Protein AF-A0A1Q6F127-F1 (afdb_monomer_lite)

Foldseek 3Di:
DDPPPPCPLVCQLPVDPVNVVCVVVVVVVVVVVVVVVVVVVCVVVPPDPPDDDPPVPPPDPD

Structure (mmCIF, N/CA/C/O backbone):
data_AF-A0A1Q6F127-F1
#
_entry.id   AF-A0A1Q6F127-F1
#
loop_
_atom_site.group_PDB
_atom_site.id
_atom_site.type_symbol
_atom_site.label_atom_id
_atom_site.label_alt_id
_atom_site.label_comp_id
_atom_site.label_asym_id
_atom_site.label_entity_id
_atom_site.label_seq_id
_atom_site.pdbx_PDB_ins_code
_atom_site.Cartn_x
_atom_site.Cartn_y
_atom_site.Cartn_z
_atom_site.occupancy
_atom_site.B_iso_or_equiv
_atom_site.auth_seq_id
_atom_site.auth_comp_id
_atom_site.auth_asym_id
_atom_site.auth_atom_id
_atom_site.pdbx_PDB_model_num
ATOM 1 N N . MET A 1 1 ? -10.360 20.848 27.961 1.00 41.88 1 MET A N 1
ATOM 2 C CA . MET A 1 1 ? -9.202 20.091 27.449 1.00 41.88 1 MET A CA 1
ATOM 3 C C . MET A 1 1 ? -9.753 18.993 26.556 1.00 41.88 1 MET A C 1
ATOM 5 O O . MET A 1 1 ? -10.370 18.071 27.069 1.00 41.88 1 MET A O 1
ATOM 9 N N . GLU A 1 2 ? -9.669 19.158 25.237 1.00 52.41 2 GLU A N 1
ATOM 10 C CA . GLU A 1 2 ? -10.159 18.162 24.277 1.00 52.41 2 GLU A CA 1
ATOM 11 C C . GLU A 1 2 ? -9.168 17.002 24.204 1.00 52.41 2 GLU A C 1
ATOM 13 O O . GLU A 1 2 ? -8.123 17.079 23.558 1.00 52.41 2 GLU A O 1
ATOM 18 N N . GLU A 1 3 ? -9.493 15.925 24.912 1.00 60.09 3 GLU A N 1
ATOM 19 C CA . GLU A 1 3 ? -8.805 14.649 24.794 1.00 60.09 3 GLU A CA 1
ATOM 20 C C . GLU A 1 3 ? -9.121 14.063 23.414 1.00 60.09 3 GLU A C 1
ATOM 22 O O . GLU A 1 3 ? -10.112 13.358 23.215 1.00 60.09 3 GLU A O 1
ATOM 27 N N . LYS A 1 4 ? -8.293 14.392 22.418 1.00 59.44 4 LYS A N 1
ATOM 28 C CA . LYS A 1 4 ? -8.326 13.731 21.113 1.00 59.44 4 LYS A CA 1
ATOM 29 C C . LYS A 1 4 ? -7.856 12.294 21.291 1.00 59.44 4 LYS A C 1
ATOM 31 O O . LYS A 1 4 ? -6.675 12.016 21.154 1.00 59.44 4 LYS A O 1
ATOM 36 N N . ARG A 1 5 ? -8.792 11.402 21.617 1.00 60.38 5 ARG A N 1
ATOM 37 C CA . ARG A 1 5 ? -8.629 9.945 21.742 1.00 60.38 5 ARG A CA 1
ATOM 38 C C . ARG A 1 5 ? -8.019 9.383 20.434 1.00 60.38 5 ARG A C 1
ATOM 40 O O . ARG A 1 5 ? -8.764 9.233 19.463 1.00 60.38 5 ARG A O 1
ATOM 47 N N . PRO A 1 6 ? -6.717 9.031 20.347 1.00 62.00 6 PRO A N 1
ATOM 48 C CA . PRO A 1 6 ? -6.117 8.549 19.094 1.00 62.00 6 PRO A CA 1
ATOM 49 C C . PRO A 1 6 ? -6.546 7.120 18.692 1.00 62.00 6 PRO A C 1
ATOM 51 O O . PRO A 1 6 ? -6.056 6.580 17.706 1.00 62.00 6 PRO A O 1
ATOM 54 N N . TYR A 1 7 ? -7.466 6.483 19.421 1.00 59.94 7 TYR A N 1
ATOM 55 C CA . TYR A 1 7 ? -7.754 5.045 19.301 1.00 59.94 7 TYR A CA 1
ATOM 56 C C . TYR A 1 7 ? -8.910 4.698 18.348 1.00 59.94 7 TYR A C 1
ATOM 58 O O . TYR A 1 7 ? -9.181 3.522 18.119 1.00 59.94 7 TYR A O 1
ATOM 66 N N . CYS A 1 8 ? -9.608 5.692 17.787 1.00 66.62 8 CYS A N 1
ATOM 67 C CA . CYS A 1 8 ? -10.786 5.438 16.948 1.00 66.62 8 CYS A CA 1
ATOM 68 C C . CYS A 1 8 ? -10.416 4.733 15.630 1.00 66.62 8 CYS A C 1
ATOM 70 O O . CYS A 1 8 ? -11.113 3.826 15.181 1.00 66.62 8 CYS A O 1
ATOM 72 N N . VAL A 1 9 ? -9.2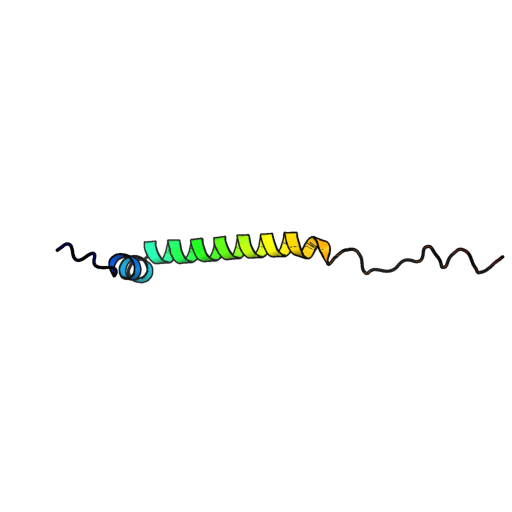69 5.091 15.044 1.00 71.00 9 VAL A N 1
ATOM 73 C CA . VAL A 1 9 ? -8.820 4.549 13.753 1.00 71.00 9 VAL A CA 1
ATOM 74 C C . VAL A 1 9 ? -8.396 3.084 13.835 1.00 71.00 9 VAL A C 1
ATOM 76 O O . VAL A 1 9 ? -8.759 2.307 12.959 1.00 71.00 9 VAL A O 1
ATOM 79 N N . PHE A 1 10 ? -7.694 2.673 14.895 1.00 74.06 10 PHE A N 1
ATOM 80 C CA . PHE A 1 10 ? -7.240 1.286 15.051 1.00 74.06 10 PHE A CA 1
ATOM 81 C C . PHE A 1 10 ? -8.420 0.337 15.297 1.00 74.06 10 PHE A C 1
ATOM 83 O O . PHE A 1 10 ? -8.545 -0.690 14.631 1.00 74.06 10 PHE A O 1
ATOM 90 N N . SER A 1 11 ? -9.345 0.726 16.179 1.00 75.69 11 SER A N 1
ATOM 91 C CA . SER A 1 11 ? -10.578 -0.030 16.422 1.00 75.69 11 SER A CA 1
ATOM 92 C C . SER A 1 11 ? -11.472 -0.096 15.183 1.00 75.69 11 SER A C 1
ATOM 94 O O . SER A 1 11 ? -12.124 -1.108 14.953 1.00 75.69 11 SER A O 1
ATOM 96 N N . PHE A 1 12 ? -11.488 0.943 14.347 1.00 78.12 12 PHE A N 1
ATOM 97 C CA . PHE A 1 12 ? -12.225 0.929 13.086 1.00 78.12 12 PHE A CA 1
ATOM 98 C C . PHE A 1 12 ? -11.593 -0.009 12.044 1.00 78.12 12 PHE A C 1
ATOM 100 O O . PHE A 1 12 ? -12.299 -0.826 11.452 1.00 78.12 12 PHE A O 1
ATOM 107 N N . LEU A 1 13 ? -10.271 0.072 11.853 1.00 78.12 13 LEU A N 1
ATOM 108 C CA . LEU A 1 13 ? -9.515 -0.723 10.877 1.00 78.12 13 LEU A CA 1
ATOM 109 C C . LEU A 1 13 ? -9.540 -2.227 11.175 1.00 78.12 13 LEU A C 1
ATOM 111 O O . LEU A 1 13 ? -9.678 -3.018 10.246 1.00 78.12 13 LEU A O 1
ATOM 115 N N . PHE A 1 14 ? -9.450 -2.618 12.449 1.00 78.75 14 PHE A N 1
ATOM 116 C CA . PHE A 1 14 ? -9.384 -4.031 12.849 1.00 78.75 14 PHE A CA 1
ATOM 117 C C . PHE A 1 14 ? -10.678 -4.574 13.467 1.00 78.75 14 PHE A C 1
ATOM 119 O O . PHE A 1 14 ? -10.882 -5.784 13.486 1.00 78.75 14 PHE A O 1
ATOM 126 N N . GLY A 1 15 ? -11.565 -3.710 13.962 1.00 77.62 15 GLY A N 1
ATOM 127 C CA . GLY A 1 15 ? -12.822 -4.119 14.596 1.00 77.62 15 GLY A CA 1
ATOM 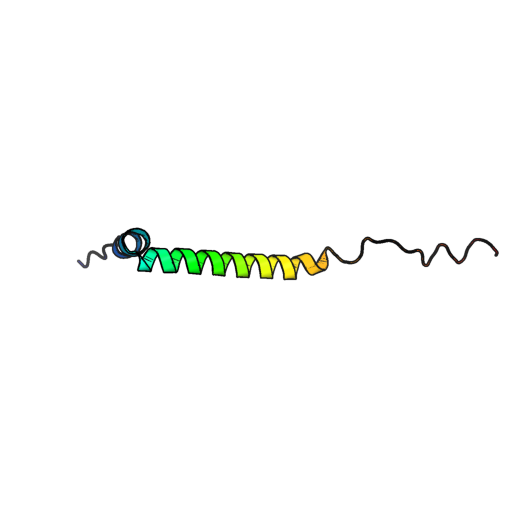128 C C . GLY A 1 15 ? -14.019 -4.195 13.647 1.00 77.62 15 GLY A C 1
ATOM 129 O O . GLY A 1 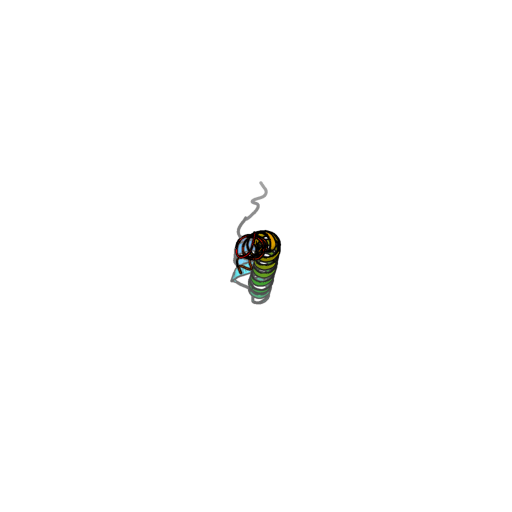15 ? -15.053 -4.739 14.026 1.00 77.62 15 GLY A O 1
ATOM 130 N N . THR A 1 16 ? -13.914 -3.675 12.417 1.00 84.50 16 THR A N 1
ATOM 131 C CA . THR A 1 16 ? -15.027 -3.660 11.453 1.00 84.50 16 THR A CA 1
ATOM 132 C C . THR A 1 16 ? -14.671 -4.375 10.148 1.00 84.50 16 THR A C 1
ATOM 134 O O . THR A 1 16 ? -13.556 -4.255 9.641 1.00 84.50 16 THR A O 1
ATOM 137 N N . ARG A 1 17 ? -15.643 -5.093 9.556 1.00 85.12 17 ARG A N 1
ATOM 138 C CA . ARG A 1 17 ? -15.470 -5.758 8.243 1.00 85.12 17 ARG A CA 1
ATOM 139 C C . ARG A 1 17 ? -15.077 -4.764 7.146 1.00 85.12 17 ARG A C 1
ATOM 141 O O . ARG A 1 17 ? -14.276 -5.093 6.278 1.00 85.12 17 ARG A O 1
ATOM 148 N N . THR A 1 18 ? -15.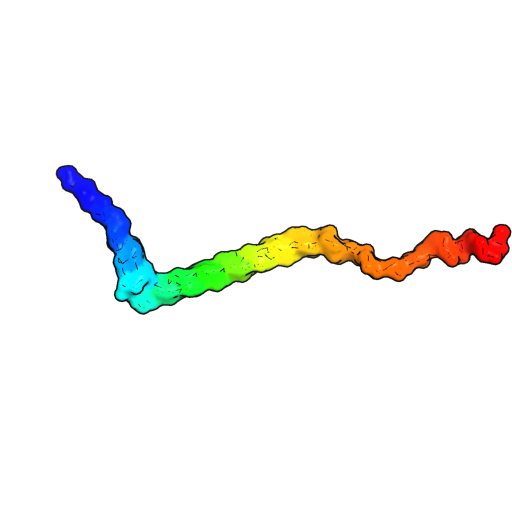612 -3.548 7.209 1.00 87.56 18 THR A N 1
ATOM 149 C CA . THR A 1 18 ? -15.311 -2.468 6.262 1.00 87.56 18 THR A CA 1
ATOM 150 C C . THR A 1 18 ? -13.877 -1.962 6.413 1.00 87.56 18 THR A C 1
ATOM 152 O O . THR A 1 18 ? -13.190 -1.790 5.410 1.00 87.56 18 THR A O 1
ATOM 155 N N . GLY A 1 19 ? -13.397 -1.777 7.648 1.00 86.38 19 GLY A N 1
ATOM 156 C CA . GLY A 1 19 ? -12.011 -1.393 7.919 1.00 86.38 19 GLY A CA 1
ATOM 157 C C . GLY A 1 19 ? -11.012 -2.409 7.366 1.00 86.38 19 GLY A C 1
ATOM 158 O O . GLY A 1 19 ? -10.064 -2.030 6.677 1.00 86.38 19 GLY A O 1
ATOM 159 N N . PHE A 1 20 ? -11.291 -3.701 7.558 1.00 88.19 20 PHE A N 1
ATOM 160 C CA . PHE A 1 20 ? -10.471 -4.774 7.001 1.00 88.19 20 PHE A CA 1
ATOM 161 C C . PHE A 1 20 ? -10.487 -4.793 5.465 1.00 88.19 20 PHE A C 1
ATOM 163 O O . PHE A 1 20 ? -9.442 -4.961 4.843 1.00 88.19 20 PHE A O 1
ATOM 170 N N . ALA A 1 21 ? -11.646 -4.571 4.836 1.00 91.25 21 ALA A N 1
ATOM 171 C CA . ALA A 1 21 ? -11.754 -4.516 3.377 1.00 91.25 21 ALA A CA 1
ATOM 172 C C . ALA A 1 21 ? -10.910 -3.382 2.772 1.00 91.25 21 ALA A C 1
ATOM 174 O O . ALA A 1 21 ? -10.244 -3.585 1.759 1.00 91.25 21 ALA A O 1
ATOM 175 N N . ILE A 1 22 ? -10.891 -2.210 3.416 1.00 89.69 22 ILE A N 1
ATOM 176 C CA . ILE A 1 22 ? -10.067 -1.073 2.988 1.00 89.69 22 ILE A CA 1
ATOM 177 C C . ILE A 1 22 ? -8.579 -1.376 3.195 1.00 89.69 22 ILE A C 1
ATOM 179 O O . ILE A 1 22 ? -7.775 -1.066 2.319 1.00 89.69 22 ILE A O 1
ATOM 183 N N . LEU A 1 23 ? -8.206 -2.020 4.306 1.00 90.19 23 LEU A N 1
ATOM 184 C CA . LEU A 1 23 ? -6.826 -2.450 4.552 1.00 90.19 23 LEU A CA 1
ATOM 185 C C . LEU A 1 23 ? -6.354 -3.451 3.484 1.00 90.19 23 LEU A C 1
ATOM 187 O O . LEU A 1 23 ? -5.253 -3.325 2.955 1.00 90.19 23 LEU A O 1
ATOM 191 N N . PHE A 1 24 ? -7.202 -4.421 3.142 1.00 90.50 24 PHE A N 1
ATOM 192 C CA . PHE A 1 24 ? -6.905 -5.457 2.158 1.00 90.50 24 PHE A CA 1
ATOM 193 C C . PHE A 1 24 ? -6.803 -4.888 0.740 1.00 90.50 24 PHE A C 1
ATOM 195 O O . PHE A 1 24 ? -5.790 -5.079 0.067 1.00 90.50 24 PHE A O 1
ATOM 202 N N . ALA A 1 25 ? -7.813 -4.134 0.300 1.00 94.50 25 ALA A N 1
ATOM 203 C CA . ALA A 1 25 ? -7.812 -3.498 -1.013 1.00 94.50 25 ALA A CA 1
ATOM 204 C C . ALA A 1 25 ? -6.682 -2.465 -1.140 1.00 94.50 25 ALA A C 1
ATOM 206 O O . ALA A 1 25 ? -5.993 -2.428 -2.156 1.00 94.50 25 ALA A O 1
ATOM 207 N N . GLY A 1 26 ? -6.445 -1.671 -0.091 1.00 94.94 26 GLY A N 1
ATOM 208 C CA . GLY A 1 26 ? -5.342 -0.715 -0.030 1.00 94.94 26 GLY A CA 1
ATOM 209 C C . GLY A 1 26 ? -3.974 -1.394 -0.075 1.00 94.94 26 GLY A C 1
ATOM 210 O O . GLY A 1 26 ? -3.093 -0.937 -0.798 1.00 94.94 26 GLY A O 1
ATOM 211 N N . GLY A 1 27 ? -3.807 -2.517 0.629 1.00 93.81 27 GLY A N 1
ATOM 212 C CA . GLY A 1 27 ? -2.586 -3.322 0.596 1.00 93.81 27 GLY A CA 1
ATOM 213 C C . GLY A 1 27 ? -2.304 -3.895 -0.792 1.00 93.81 27 GLY A C 1
ATOM 214 O O . GLY A 1 27 ? -1.200 -3.727 -1.306 1.00 93.81 27 GLY A O 1
ATOM 215 N N . ILE A 1 28 ? -3.306 -4.504 -1.434 1.00 95.12 28 ILE A N 1
ATOM 216 C CA . ILE A 1 28 ? -3.175 -5.035 -2.801 1.00 95.12 28 ILE A CA 1
ATOM 217 C C . ILE A 1 28 ? -2.844 -3.918 -3.788 1.00 95.12 28 ILE A C 1
ATOM 219 O O . ILE A 1 28 ? -1.938 -4.072 -4.603 1.00 95.12 28 ILE A O 1
ATOM 223 N N . LEU A 1 29 ? -3.547 -2.786 -3.707 1.00 95.75 29 LEU A N 1
ATOM 224 C CA . LEU A 1 29 ? -3.317 -1.651 -4.596 1.00 95.75 29 LEU A CA 1
ATOM 225 C C . LEU A 1 29 ? -1.897 -1.093 -4.434 1.00 95.75 29 LEU A C 1
ATOM 227 O O . LEU A 1 29 ? -1.227 -0.815 -5.426 1.00 95.75 29 LEU A O 1
ATOM 231 N N . LEU A 1 30 ? -1.411 -0.980 -3.197 1.00 94.75 30 LEU A N 1
ATOM 232 C CA . LEU A 1 30 ? -0.047 -0.543 -2.910 1.00 94.75 30 LEU A CA 1
ATOM 233 C C . LEU A 1 30 ? 0.990 -1.523 -3.472 1.00 94.75 30 LEU A C 1
ATOM 235 O O . LEU A 1 30 ? 1.940 -1.091 -4.122 1.00 94.75 30 LEU A O 1
ATOM 239 N N . PHE A 1 31 ? 0.787 -2.831 -3.295 1.00 93.94 31 PHE A N 1
ATOM 240 C CA . PHE A 1 31 ? 1.650 -3.850 -3.897 1.00 93.94 31 PHE A CA 1
ATOM 241 C C . PHE A 1 31 ? 1.618 -3.819 -5.426 1.00 93.94 31 PHE A C 1
ATOM 243 O O . PHE A 1 31 ? 2.669 -3.956 -6.044 1.00 93.94 31 PHE A O 1
ATOM 250 N N . ALA A 1 32 ? 0.458 -3.587 -6.041 1.00 92.88 32 ALA A N 1
ATOM 251 C CA . ALA A 1 32 ? 0.337 -3.457 -7.490 1.00 92.88 32 ALA A CA 1
ATOM 252 C C . ALA A 1 32 ? 1.117 -2.242 -8.017 1.00 92.88 32 ALA A C 1
ATOM 254 O O . ALA A 1 32 ? 1.835 -2.352 -9.008 1.00 92.88 32 ALA A O 1
ATOM 255 N N . ILE A 1 33 ? 1.041 -1.098 -7.327 1.00 92.50 33 ILE A N 1
ATOM 256 C CA . ILE A 1 33 ? 1.817 0.099 -7.678 1.00 92.50 33 ILE A CA 1
ATOM 257 C C . ILE A 1 33 ? 3.315 -0.161 -7.496 1.00 92.50 33 ILE A C 1
ATOM 259 O O . ILE A 1 33 ? 4.100 0.181 -8.376 1.00 92.50 33 ILE A O 1
ATOM 263 N N . LEU A 1 34 ? 3.727 -0.783 -6.387 1.00 90.12 34 LEU A N 1
ATOM 264 C CA . LEU A 1 34 ? 5.130 -1.133 -6.150 1.00 90.12 34 LEU A CA 1
ATOM 265 C C . LEU A 1 34 ? 5.663 -2.092 -7.216 1.00 90.12 34 LEU A C 1
ATOM 267 O O . LEU A 1 34 ? 6.735 -1.841 -7.761 1.00 90.12 34 LEU A O 1
ATOM 271 N N . ALA A 1 35 ? 4.906 -3.138 -7.553 1.00 87.62 35 ALA A N 1
ATOM 272 C CA . ALA A 1 35 ? 5.243 -4.070 -8.621 1.00 87.62 35 ALA A CA 1
ATOM 273 C C . ALA A 1 35 ? 5.381 -3.339 -9.961 1.00 87.62 35 ALA A C 1
ATOM 275 O O . ALA A 1 35 ? 6.405 -3.478 -10.618 1.00 87.62 35 ALA A O 1
ATOM 276 N N . PHE A 1 36 ? 4.427 -2.474 -10.313 1.00 85.38 36 PHE A N 1
ATOM 277 C CA . PHE A 1 36 ? 4.472 -1.689 -11.546 1.00 85.38 36 PHE A CA 1
ATOM 278 C C . PHE A 1 36 ? 5.669 -0.728 -11.600 1.00 85.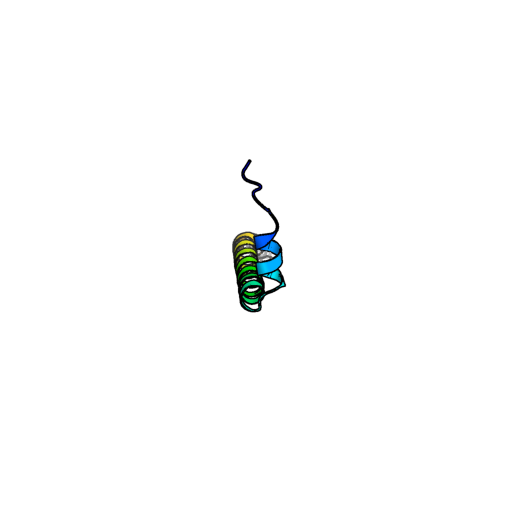38 36 PHE A C 1
ATOM 280 O O . PHE A 1 36 ? 6.330 -0.591 -12.630 1.00 85.38 36 PHE A O 1
ATOM 287 N N . VAL A 1 37 ? 5.990 -0.062 -10.488 1.00 86.19 37 VAL A N 1
ATOM 288 C CA . VAL A 1 37 ? 7.163 0.817 -10.390 1.00 86.19 37 VAL A CA 1
ATOM 289 C C . VAL A 1 37 ? 8.454 0.004 -10.507 1.00 86.19 37 VAL A C 1
ATOM 291 O O . VAL A 1 37 ? 9.365 0.418 -11.226 1.00 86.19 37 VAL A O 1
ATOM 294 N N . MET A 1 38 ? 8.544 -1.154 -9.848 1.00 79.38 38 MET A N 1
ATOM 295 C CA . MET A 1 38 ? 9.687 -2.064 -9.968 1.00 79.38 38 MET A CA 1
ATOM 296 C C . MET A 1 38 ? 9.824 -2.626 -11.383 1.00 79.38 38 MET A C 1
ATOM 298 O O . MET A 1 38 ? 10.941 -2.702 -11.888 1.00 79.38 38 MET A O 1
ATOM 302 N N . GLU A 1 39 ? 8.721 -2.947 -12.051 1.00 69.69 39 GLU A N 1
ATOM 303 C CA . GLU A 1 39 ? 8.677 -3.421 -13.435 1.00 69.69 39 GLU A CA 1
ATOM 304 C C . GLU A 1 39 ? 9.156 -2.325 -14.401 1.00 69.69 39 GLU A C 1
ATOM 306 O O . GLU A 1 39 ? 10.085 -2.536 -15.182 1.00 69.69 39 GLU A O 1
ATOM 311 N N . LYS A 1 40 ? 8.653 -1.092 -14.256 1.00 64.94 40 LYS A N 1
ATOM 312 C CA . LYS A 1 40 ? 9.117 0.084 -15.017 1.00 64.94 40 LYS A CA 1
ATOM 313 C C . LYS A 1 40 ? 10.584 0.439 -14.754 1.00 64.94 40 LYS A C 1
ATOM 315 O O . LYS A 1 40 ? 11.254 0.938 -15.656 1.00 64.94 40 LYS A O 1
ATOM 320 N N . ARG A 1 41 ? 11.103 0.213 -13.541 1.00 58.59 41 ARG A N 1
ATOM 321 C CA . ARG A 1 41 ? 12.519 0.459 -13.191 1.00 58.59 41 ARG A CA 1
ATOM 322 C C . ARG A 1 41 ? 13.435 -0.683 -13.662 1.00 58.59 41 ARG A C 1
ATOM 324 O O . ARG A 1 41 ? 14.568 -0.409 -14.049 1.00 58.59 41 ARG A O 1
ATOM 331 N N . THR A 1 42 ? 12.941 -1.923 -13.703 1.00 55.38 42 THR A N 1
ATOM 332 C CA . THR A 1 42 ? 13.672 -3.131 -14.151 1.00 55.38 42 THR A CA 1
ATOM 333 C C . THR A 1 42 ? 13.656 -3.321 -15.672 1.00 55.38 42 THR A C 1
ATOM 335 O O . THR A 1 42 ? 14.513 -4.019 -16.206 1.00 55.38 42 THR A O 1
ATOM 338 N N . HIS A 1 43 ? 12.801 -2.605 -16.409 1.00 53.94 43 HIS A N 1
ATOM 339 C CA . HIS A 1 43 ? 12.864 -2.529 -17.880 1.00 53.94 43 HIS A CA 1
ATOM 340 C C . HIS A 1 43 ? 14.204 -1.958 -18.411 1.00 53.94 43 HIS A C 1
ATOM 342 O O . HIS A 1 43 ? 14.480 -2.008 -19.604 1.00 53.94 43 HIS A O 1
ATOM 348 N N . LYS A 1 44 ? 15.069 -1.407 -17.544 1.00 47.53 44 LYS A N 1
ATOM 349 C CA . LYS A 1 44 ? 16.438 -0.994 -17.907 1.00 47.53 44 LYS A CA 1
ATOM 350 C C . LYS A 1 44 ? 17.521 -2.048 -17.643 1.00 47.53 44 LYS A C 1
ATOM 352 O O . LYS A 1 44 ? 18.650 -1.831 -18.067 1.00 47.53 44 LYS A O 1
ATOM 357 N N . MET A 1 45 ? 17.218 -3.151 -16.950 1.00 52.88 45 MET A N 1
ATOM 358 C CA . MET A 1 45 ? 18.188 -4.233 -16.692 1.00 52.88 45 MET A CA 1
ATOM 359 C C . MET A 1 45 ? 18.011 -5.464 -17.588 1.00 52.88 45 MET A C 1
ATOM 361 O O . MET A 1 45 ? 18.964 -6.222 -17.731 1.00 52.88 45 MET A O 1
ATOM 365 N N . TYR A 1 46 ? 16.860 -5.616 -18.251 1.00 51.75 46 TYR A N 1
ATOM 366 C CA . TYR A 1 46 ? 16.699 -6.494 -19.418 1.00 51.75 46 TYR A CA 1
ATOM 367 C C . TYR A 1 46 ? 16.903 -5.701 -20.717 1.00 51.75 46 TYR A C 1
ATOM 369 O O . TYR A 1 46 ? 16.105 -5.769 -21.643 1.00 51.75 46 TYR A O 1
ATOM 377 N N . VAL A 1 47 ? 17.970 -4.899 -20.760 1.00 54.16 47 VAL A N 1
ATOM 378 C CA . VAL A 1 47 ? 18.623 -4.599 -22.036 1.00 54.16 47 VAL A CA 1
ATOM 379 C C . VAL A 1 47 ? 19.380 -5.872 -22.394 1.00 54.16 47 VAL A C 1
ATOM 381 O O . VAL A 1 47 ? 20.198 -6.336 -21.599 1.00 54.16 47 VAL A O 1
ATOM 384 N N . ASP A 1 48 ? 18.997 -6.457 -23.525 1.00 61.47 48 ASP A N 1
ATOM 385 C CA . ASP A 1 48 ? 19.481 -7.700 -24.118 1.00 61.47 48 ASP A CA 1
ATOM 386 C C . ASP A 1 48 ? 20.867 -8.147 -23.638 1.00 61.47 48 ASP A C 1
ATOM 388 O O . ASP A 1 48 ? 21.906 -7.633 -24.046 1.00 61.47 48 ASP A O 1
ATOM 392 N N . ARG A 1 49 ? 20.885 -9.183 -22.796 1.00 64.44 49 ARG A N 1
ATOM 393 C CA . ARG A 1 49 ? 22.040 -10.078 -22.682 1.00 64.44 49 ARG A CA 1
ATOM 394 C C . ARG A 1 49 ? 21.700 -11.411 -23.337 1.00 64.44 49 ARG A C 1
ATOM 396 O O . ARG A 1 49 ? 21.649 -12.445 -22.682 1.00 64.44 49 ARG A O 1
ATOM 403 N N . GLY A 1 50 ? 21.434 -11.349 -24.637 1.00 53.78 50 GLY A N 1
ATOM 404 C CA . GLY A 1 50 ? 21.474 -12.480 -25.556 1.00 53.78 50 GLY A CA 1
ATOM 405 C C . GLY A 1 50 ? 22.419 -12.101 -26.699 1.00 53.78 50 GLY A C 1
ATOM 406 O O . GLY A 1 50 ? 22.149 -11.107 -27.364 1.00 53.78 50 GLY A O 1
ATOM 407 N N . PRO A 1 51 ? 23.546 -12.804 -26.887 1.00 61.34 51 PRO A N 1
ATOM 408 C CA . PRO A 1 51 ? 24.641 -12.352 -27.733 1.00 61.34 51 PRO A CA 1
ATOM 409 C C . PRO A 1 51 ? 24.326 -12.635 -29.201 1.00 61.34 51 PRO A C 1
ATOM 411 O O . PRO A 1 51 ? 23.875 -13.735 -29.519 1.00 61.34 51 PRO A O 1
ATOM 414 N N . LYS A 1 52 ? 24.633 -11.700 -30.098 1.00 50.59 52 LYS A N 1
ATOM 415 C CA . LYS A 1 52 ? 25.034 -12.032 -31.468 1.00 50.59 52 LYS A CA 1
ATOM 416 C C . LYS A 1 52 ? 25.976 -10.955 -31.997 1.00 50.59 52 LYS A C 1
ATOM 418 O O . LYS A 1 52 ? 25.552 -9.851 -32.301 1.00 50.59 52 LYS A O 1
ATOM 423 N N . SER A 1 53 ? 27.258 -11.316 -31.955 1.00 53.75 53 SER A N 1
ATOM 424 C CA . SER A 1 53 ? 28.224 -11.182 -33.049 1.00 53.75 53 SER A CA 1
ATOM 425 C C . SER A 1 53 ? 27.840 -10.198 -34.156 1.00 53.75 53 SER A C 1
ATOM 427 O O . SER A 1 53 ? 27.144 -10.581 -35.091 1.00 53.75 53 SER A O 1
ATOM 429 N N . GLU A 1 54 ? 28.352 -8.976 -34.091 1.00 49.22 54 GLU A N 1
ATOM 430 C CA . GLU A 1 54 ? 28.553 -8.169 -35.305 1.00 49.22 54 GLU A CA 1
ATOM 431 C C . GLU A 1 54 ? 30.050 -7.971 -35.608 1.00 49.22 54 GLU A C 1
ATOM 433 O O . GLU A 1 54 ? 30.390 -7.573 -36.711 1.00 49.22 54 GLU A O 1
ATOM 438 N N . ASP A 1 55 ? 30.951 -8.386 -34.702 1.00 53.03 55 ASP A N 1
ATOM 439 C CA . ASP A 1 55 ? 32.407 -8.271 -34.899 1.00 53.03 55 ASP A CA 1
ATOM 440 C C . ASP A 1 55 ? 33.103 -9.628 -35.176 1.00 53.03 55 ASP A C 1
ATOM 442 O O . ASP A 1 55 ? 34.320 -9.684 -35.325 1.00 53.03 55 ASP A O 1
ATOM 446 N N . GLU A 1 56 ? 32.357 -10.741 -35.246 1.00 53.44 56 GLU A N 1
ATOM 447 C CA . GLU A 1 56 ? 32.888 -12.072 -35.620 1.00 53.44 56 GLU A CA 1
ATOM 448 C C . GLU A 1 56 ? 32.529 -12.482 -37.065 1.00 53.44 56 GLU A C 1
ATOM 450 O O . GLU A 1 56 ? 32.669 -13.648 -37.425 1.00 53.44 56 GLU A O 1
ATOM 455 N N . GLU A 1 57 ? 32.078 -11.554 -37.916 1.00 56.75 57 GLU A N 1
ATOM 456 C CA . GLU A 1 57 ? 31.889 -11.826 -39.356 1.00 56.75 57 GLU A CA 1
ATOM 457 C C . GLU A 1 57 ? 32.979 -11.209 -40.258 1.00 56.75 57 GLU A C 1
ATOM 459 O O . GLU A 1 57 ? 33.094 -11.608 -41.415 1.00 56.75 57 GLU A O 1
ATOM 464 N N . ASP A 1 58 ? 33.883 -10.377 -39.720 1.00 56.91 58 ASP A N 1
ATOM 465 C CA . ASP A 1 58 ? 34.807 -9.563 -40.535 1.00 56.91 58 ASP A CA 1
ATOM 466 C C . ASP A 1 58 ? 36.305 -9.933 -40.403 1.00 56.91 58 ASP A C 1
ATOM 468 O O . ASP A 1 58 ? 37.181 -9.132 -40.719 1.00 56.91 58 ASP A O 1
ATOM 472 N N . SER A 1 59 ? 36.671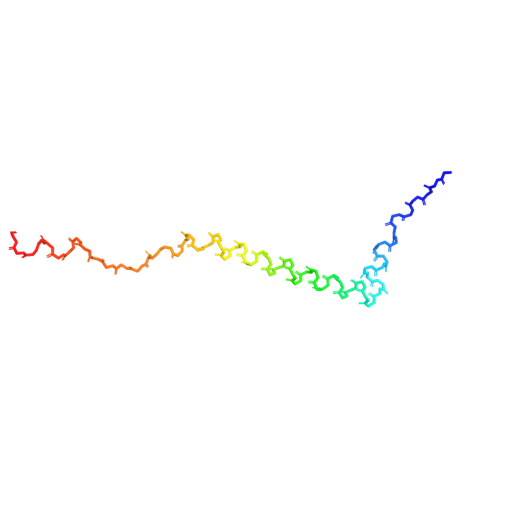 -11.127 -39.912 1.00 55.28 59 SER A N 1
ATOM 473 C CA . SER A 1 59 ? 38.100 -11.486 -39.699 1.00 55.28 59 SER A CA 1
ATOM 474 C C . SER A 1 59 ? 38.483 -12.934 -40.018 1.00 55.28 59 SER A C 1
ATOM 476 O O . SER A 1 59 ? 39.453 -13.458 -39.472 1.00 55.28 59 SER A O 1
ATOM 478 N N . PHE A 1 60 ? 37.745 -13.606 -40.905 1.00 61.41 60 PHE A N 1
ATOM 479 C CA . PHE A 1 60 ? 38.105 -14.962 -41.347 1.00 61.41 60 PHE A CA 1
ATOM 480 C C . PHE A 1 60 ? 38.668 -15.047 -42.782 1.00 61.41 60 PHE A C 1
ATOM 482 O O . PHE A 1 60 ? 39.265 -16.066 -43.120 1.00 61.41 60 PHE A O 1
ATOM 489 N N . TRP A 1 61 ? 38.540 -14.005 -43.617 1.00 63.00 61 TRP A N 1
ATOM 490 C CA . TRP A 1 61 ? 39.024 -14.017 -45.013 1.00 63.00 61 TRP A CA 1
ATOM 491 C C . TRP A 1 61 ? 39.630 -12.689 -45.525 1.00 63.00 61 TRP A C 1
ATOM 493 O O . TRP A 1 61 ? 39.626 -12.475 -46.737 1.00 63.00 61 TRP A O 1
ATOM 503 N N . ASP A 1 62 ? 40.190 -11.836 -44.659 1.00 56.31 62 ASP A N 1
ATOM 504 C CA . ASP A 1 62 ? 41.146 -10.785 -45.085 1.00 56.31 62 ASP A CA 1
ATOM 505 C C . ASP A 1 62 ? 42.544 -11.054 -44.506 1.00 56.31 62 ASP A C 1
ATOM 507 O O . ASP A 1 62 ? 42.619 -11.423 -43.308 1.00 56.31 62 ASP A O 1
#

Secondary structure (DSSP, 8-state):
-----TTHHHHHHHHSHHHHHHHHHHHHHHHHHHHHHHHHHHTTT-S------SSSSSSS--

pLDDT: mean 71.39, std 16.24, range [41.88, 95.75]

Sequence (62 aa):
MEEKRPYCVFSFLFGTRTGFAILFAGGILLFAILAFVMEKRTHKMYVDRGPKSEDEEDSFWD

Radius of gyration: 27.13 Å; chains: 1; bounding box: 57×35×72 Å